Protein AF-A0A2I0CVL5-F1 (afdb_monomer_lite)

pLDDT: mean 88.82, std 10.37, range [50.59, 98.31]

Sequence (161 aa):
MVPALEEMLKFSMVALFVSRDKEFDEPMDGIVYATETALGFATVENIAYVLDIQTLSSLFLTGTLRAVLSVPGHALFAIFWGYSLGIAKFMPAGNRRTIVIVGGLVLAIGVHGIFNLMLEQEYAGLAIALLVLLPVVWWSAEKKIRAALLSCGSHETTESI

Foldseek 3Di:
DQLLVLLVVLLCCCLPPVLPDPVLPALVVLLVSLLVSLLVVLVVVLVVLCVPDPDPVCCVPQSVLCSVLSNLLSSVLSNLLSSLSRVLSPDPDDPVSVCSNVVSSVSSSVSSVVLVVCSVVVVSVVSCCVRPVVVVVVVVVVVVVVVVVVVVVVVVVVVVD

Secondary structure (DSSP, 8-state):
--HHHHHHHHHHHIIIIITTSTT--SHHHHHHHHHHHHHHHHHHHHHHHHHH---HHHIIIIIHHHHHHHHHHHHHHHHHHHHHHHHHHSSPSSHHHHHHHHHHHHHHHHHHHHHHHHHHTT-HHHHHIIIIIHHHHHHHHHHHHHHHHHHHHHHHHHHT-

Structure (mmCIF, N/CA/C/O backbone):
data_AF-A0A2I0CVL5-F1
#
_entry.id   AF-A0A2I0CVL5-F1
#
loop_
_atom_site.group_PDB
_atom_site.id
_atom_site.type_symbol
_atom_site.label_atom_id
_atom_site.label_alt_id
_atom_site.label_comp_id
_atom_site.label_asym_id
_atom_site.label_entity_id
_atom_site.label_seq_id
_atom_site.pdbx_PDB_ins_code
_atom_site.Cartn_x
_atom_site.Cartn_y
_atom_site.Cartn_z
_atom_site.occupancy
_atom_site.B_iso_or_equiv
_atom_site.auth_seq_id
_atom_site.auth_comp_id
_atom_site.auth_asym_id
_atom_site.auth_atom_id
_atom_site.pdbx_PDB_model_num
ATOM 1 N N . MET A 1 1 ? -1.746 -7.298 -14.288 1.00 68.25 1 MET A N 1
ATOM 2 C CA . MET A 1 1 ? -2.905 -7.981 -13.669 1.00 68.25 1 MET A CA 1
ATOM 3 C C . MET A 1 1 ? -3.990 -6.940 -13.363 1.00 68.25 1 MET A C 1
ATOM 5 O O . MET A 1 1 ? -3.741 -5.766 -13.614 1.00 68.25 1 MET A O 1
ATOM 9 N N . VAL A 1 2 ? -5.212 -7.340 -12.973 1.00 89.00 2 VAL A N 1
ATOM 10 C CA . VAL A 1 2 ? -6.359 -6.422 -12.785 1.00 89.00 2 VAL A CA 1
ATOM 11 C C . VAL A 1 2 ? -6.372 -5.903 -11.337 1.00 89.00 2 VAL A C 1
ATOM 13 O O . VAL A 1 2 ? -6.833 -6.637 -10.459 1.00 89.00 2 VAL A O 1
ATOM 16 N N . PRO A 1 3 ? -5.973 -4.639 -11.069 1.00 91.00 3 PRO A N 1
ATOM 17 C CA . PRO A 1 3 ? -5.762 -4.132 -9.705 1.00 91.00 3 PRO A CA 1
ATOM 18 C C . PRO A 1 3 ? -7.004 -4.252 -8.820 1.00 91.00 3 PRO A C 1
ATOM 20 O O . PRO A 1 3 ? -6.918 -4.602 -7.645 1.00 91.00 3 PRO A O 1
ATOM 23 N N . ALA A 1 4 ? -8.180 -4.014 -9.412 1.00 94.38 4 ALA A N 1
ATOM 24 C CA . ALA A 1 4 ? -9.460 -4.142 -8.728 1.00 94.38 4 ALA A CA 1
ATOM 25 C C . ALA A 1 4 ? -9.681 -5.554 -8.174 1.00 94.38 4 ALA A C 1
ATOM 27 O O . ALA A 1 4 ? -10.026 -5.713 -7.007 1.00 94.38 4 ALA A O 1
ATOM 28 N N . LEU A 1 5 ? -9.446 -6.578 -8.999 1.00 95.50 5 LEU A N 1
ATOM 29 C CA . LEU A 1 5 ? -9.633 -7.967 -8.597 1.00 95.50 5 LEU A CA 1
ATOM 30 C C . LEU A 1 5 ? -8.626 -8.363 -7.516 1.00 95.50 5 LEU A C 1
ATOM 32 O O . LEU A 1 5 ? -8.992 -9.012 -6.543 1.00 95.50 5 LEU A O 1
ATOM 36 N N . GLU A 1 6 ? -7.371 -7.953 -7.663 1.00 94.31 6 GLU A N 1
ATOM 37 C CA . GLU A 1 6 ? -6.316 -8.300 -6.714 1.00 94.31 6 GLU A CA 1
ATOM 38 C C . GLU A 1 6 ? -6.567 -7.721 -5.321 1.00 94.31 6 GLU A C 1
ATOM 40 O O . GLU A 1 6 ? -6.490 -8.451 -4.334 1.00 94.31 6 GLU A O 1
ATOM 45 N N . GLU A 1 7 ? -6.896 -6.430 -5.226 1.00 97.00 7 GLU A N 1
ATOM 46 C CA . GLU A 1 7 ? -7.195 -5.806 -3.934 1.00 97.00 7 GLU A CA 1
ATOM 47 C C . GLU A 1 7 ? -8.470 -6.385 -3.316 1.00 97.00 7 GLU A C 1
ATOM 49 O O . GLU A 1 7 ? -8.503 -6.640 -2.115 1.00 97.00 7 GLU A O 1
ATOM 54 N N . MET A 1 8 ? -9.492 -6.689 -4.123 1.00 97.12 8 MET A N 1
ATOM 55 C CA . MET A 1 8 ? -10.698 -7.364 -3.637 1.00 97.12 8 MET A CA 1
ATOM 56 C C . MET A 1 8 ? -10.405 -8.764 -3.089 1.00 97.12 8 MET A C 1
ATOM 58 O O . MET A 1 8 ? -10.967 -9.138 -2.059 1.00 97.12 8 MET A O 1
ATOM 62 N N . LEU A 1 9 ? -9.536 -9.541 -3.743 1.00 96.62 9 LEU A N 1
ATOM 63 C CA . LEU A 1 9 ? -9.147 -10.876 -3.284 1.00 96.62 9 LEU A CA 1
ATOM 64 C C . LEU A 1 9 ? -8.361 -10.805 -1.971 1.00 96.62 9 LEU A C 1
ATOM 66 O O . LEU A 1 9 ? -8.727 -11.493 -1.018 1.00 96.62 9 LEU A O 1
ATOM 70 N N . LYS A 1 10 ? -7.343 -9.938 -1.888 1.00 96.50 10 LYS A N 1
ATOM 71 C CA . LYS A 1 10 ? -6.565 -9.715 -0.655 1.00 96.50 10 LYS A CA 1
ATOM 72 C C . LYS A 1 10 ? -7.474 -9.272 0.495 1.00 96.50 10 LYS A C 1
ATOM 74 O O . LYS A 1 10 ? -7.462 -9.880 1.564 1.00 96.50 10 LYS A O 1
ATOM 79 N N . PHE A 1 11 ? -8.324 -8.275 0.243 1.00 97.69 11 PHE A N 1
ATOM 80 C CA . PHE A 1 11 ? -9.304 -7.783 1.207 1.00 97.69 11 PHE A CA 1
ATOM 81 C C . PHE A 1 11 ? -10.236 -8.896 1.691 1.00 97.69 11 PHE A C 1
ATOM 83 O O . PHE A 1 11 ? -10.447 -9.044 2.892 1.00 97.69 11 PHE A O 1
ATOM 90 N N . SER A 1 12 ? -10.778 -9.699 0.772 1.00 96.81 12 SER A N 1
ATOM 91 C CA . SER A 1 12 ? -11.716 -10.776 1.109 1.00 96.81 12 SER A CA 1
ATOM 92 C C . SER A 1 12 ? -11.071 -11.831 2.003 1.00 96.81 12 SER A C 1
ATOM 94 O O . SER A 1 12 ? -11.722 -12.312 2.927 1.00 96.81 12 SER A O 1
ATOM 96 N N . MET A 1 13 ? -9.792 -12.155 1.786 1.00 94.81 13 MET A N 1
ATOM 97 C CA . MET A 1 13 ? -9.062 -13.079 2.658 1.00 94.81 13 MET A CA 1
ATOM 98 C C . MET A 1 13 ? -8.986 -12.551 4.096 1.00 94.81 13 MET A C 1
ATOM 100 O O . MET A 1 13 ? -9.350 -13.255 5.038 1.00 94.81 13 MET A O 1
ATOM 104 N N . VAL A 1 14 ? -8.616 -11.284 4.280 1.00 96.06 14 VAL A N 1
ATOM 105 C CA . VAL A 1 14 ? -8.530 -10.694 5.625 1.00 96.06 14 VAL A CA 1
ATOM 106 C C . VAL A 1 14 ? -9.916 -10.517 6.252 1.00 96.06 14 VAL A C 1
ATOM 108 O O . VAL A 1 14 ? -10.127 -10.893 7.403 1.00 96.06 14 VAL A O 1
ATOM 111 N N . ALA A 1 15 ? -10.890 -10.000 5.503 1.00 94.38 15 ALA A N 1
ATOM 112 C CA . ALA A 1 15 ? -12.232 -9.704 6.006 1.00 94.38 15 ALA A CA 1
ATOM 113 C C . ALA A 1 15 ? -13.071 -10.954 6.333 1.00 94.38 15 ALA A C 1
ATOM 115 O O . ALA A 1 15 ? -14.001 -10.878 7.136 1.00 94.38 15 ALA A O 1
ATOM 116 N N . LEU A 1 16 ? -12.798 -12.102 5.704 1.00 92.31 16 LEU A N 1
ATOM 117 C CA . LEU A 1 16 ? -13.540 -13.339 5.966 1.00 92.31 16 LEU A CA 1
ATOM 118 C C . LEU A 1 16 ? -12.870 -14.217 7.024 1.00 92.31 16 LEU A C 1
ATOM 120 O O . LEU A 1 16 ? -13.581 -14.814 7.841 1.00 92.31 16 LEU A O 1
ATOM 124 N N . PHE A 1 17 ? -11.540 -14.306 7.010 1.00 89.75 17 PHE A N 1
ATOM 125 C CA . PHE A 1 17 ? -10.804 -15.251 7.850 1.00 89.75 17 PHE A CA 1
ATOM 126 C C . PHE A 1 17 ? -10.163 -14.581 9.061 1.00 89.75 17 PHE A C 1
ATOM 128 O O . PHE A 1 17 ? -10.340 -15.052 10.179 1.00 89.75 17 PHE A O 1
ATOM 135 N N . VAL A 1 18 ? -9.482 -13.455 8.861 1.00 87.88 18 VAL A N 1
ATOM 136 C CA . VAL A 1 18 ? -8.611 -12.870 9.888 1.00 87.88 18 VAL A CA 1
ATOM 137 C C . VAL A 1 18 ? -9.347 -11.877 10.783 1.00 87.88 18 VAL A C 1
ATOM 139 O O . VAL A 1 18 ? -9.129 -11.832 11.988 1.00 87.88 18 VAL A O 1
ATOM 142 N N . SER A 1 19 ? -10.317 -11.126 10.254 1.00 81.38 19 SER A N 1
ATOM 143 C CA . SER A 1 19 ? -11.062 -10.144 11.057 1.00 81.38 19 SER A CA 1
ATOM 144 C C . SER A 1 19 ? -11.931 -10.763 12.155 1.00 81.38 19 SER 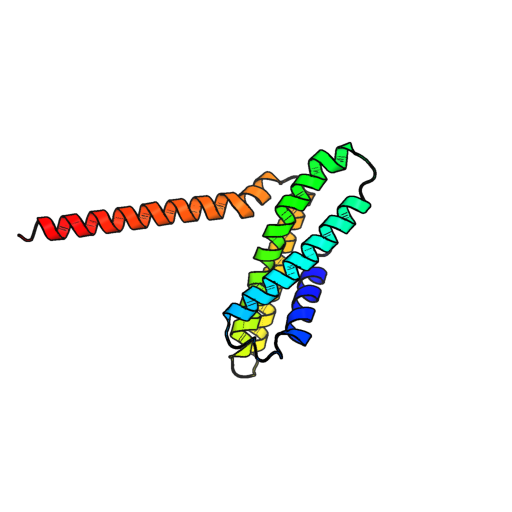A C 1
ATOM 146 O O . SER A 1 19 ? -12.459 -10.033 12.996 1.00 81.38 19 SER A O 1
ATOM 148 N N . ARG A 1 20 ? -12.117 -12.087 12.135 1.00 86.94 20 ARG A N 1
ATOM 149 C CA . ARG A 1 20 ? -12.831 -12.859 13.161 1.00 86.94 20 ARG A CA 1
ATOM 150 C C . ARG A 1 20 ? -11.907 -13.421 14.239 1.00 86.94 20 ARG A C 1
ATOM 152 O O . ARG A 1 20 ? -12.419 -13.937 15.228 1.00 86.94 20 ARG A O 1
ATOM 159 N N . ASP A 1 21 ? -10.596 -13.325 14.047 1.00 89.69 21 ASP A N 1
ATOM 160 C CA . ASP A 1 21 ? -9.627 -13.752 15.042 1.00 89.69 21 ASP A CA 1
ATOM 161 C C . ASP A 1 21 ? -9.715 -12.860 16.293 1.00 89.69 21 ASP A C 1
ATOM 163 O O . ASP A 1 21 ? -10.054 -11.670 16.217 1.00 89.69 21 ASP A O 1
ATOM 167 N N . LYS A 1 22 ? -9.436 -13.471 17.446 1.00 89.25 22 LYS A N 1
ATOM 168 C CA . LYS A 1 22 ? -9.315 -12.802 18.743 1.00 89.25 22 LYS A CA 1
ATOM 169 C C . LYS A 1 22 ? -8.084 -11.900 18.806 1.00 89.25 22 LYS A C 1
ATOM 171 O O . LYS A 1 22 ? -8.132 -10.919 19.529 1.00 89.25 22 LYS A O 1
ATOM 176 N N . GLU A 1 23 ? -7.042 -12.220 18.038 1.00 92.31 23 GLU A N 1
ATOM 177 C CA . GLU A 1 23 ? -5.797 -11.445 17.955 1.00 92.31 23 GLU A CA 1
ATOM 178 C C . GLU A 1 23 ? -5.941 -10.192 17.081 1.00 92.31 23 GLU A C 1
ATOM 180 O O . GLU A 1 23 ? -5.000 -9.429 16.948 1.00 92.31 23 GLU A O 1
ATOM 185 N N . PHE A 1 24 ? -7.089 -9.992 16.426 1.00 94.06 24 PHE A N 1
ATOM 186 C CA . PHE A 1 24 ? -7.397 -8.723 15.776 1.00 94.06 24 PHE A CA 1
ATOM 187 C C . PHE A 1 24 ? -8.192 -7.875 16.772 1.00 94.06 24 PHE A C 1
ATOM 189 O O . PHE A 1 24 ? -9.424 -7.815 16.699 1.00 94.06 24 PHE A O 1
ATOM 196 N N . ASP A 1 25 ? -7.512 -7.239 17.710 1.00 95.06 25 ASP A N 1
ATOM 197 C CA . ASP A 1 25 ? -8.103 -6.497 18.820 1.00 95.06 25 ASP A CA 1
ATOM 198 C C . ASP A 1 25 ? -7.804 -4.990 18.794 1.00 95.06 25 ASP A C 1
ATOM 200 O O . ASP A 1 25 ? -8.447 -4.237 19.533 1.00 95.06 25 ASP A O 1
ATOM 204 N N . GLU A 1 26 ? -7.000 -4.517 17.836 1.00 95.75 26 GLU A N 1
ATOM 205 C CA . GLU A 1 26 ? -6.768 -3.098 17.579 1.00 95.75 26 GLU A CA 1
ATOM 206 C C . GLU A 1 26 ? -6.833 -2.703 16.086 1.00 95.75 26 GLU A C 1
ATOM 208 O O . GLU A 1 26 ? -6.726 -3.531 15.179 1.00 95.75 26 GLU A O 1
ATOM 213 N N . PRO A 1 27 ? -7.044 -1.409 15.755 1.00 95.31 27 PRO A N 1
ATOM 214 C CA . PRO A 1 27 ? -7.098 -0.966 14.359 1.00 95.31 27 PRO A CA 1
ATOM 215 C C . PRO A 1 27 ? -5.810 -1.214 13.564 1.00 95.31 27 PRO A C 1
ATOM 217 O O . PRO A 1 27 ? -5.873 -1.357 12.341 1.00 95.31 27 PRO A O 1
ATOM 220 N N . MET A 1 28 ? -4.659 -1.244 14.243 1.00 96.88 28 MET A N 1
ATOM 221 C CA . MET A 1 28 ? -3.356 -1.483 13.622 1.00 96.88 28 MET A CA 1
ATOM 222 C C . MET A 1 28 ? -3.245 -2.889 13.033 1.00 96.88 28 MET A C 1
ATOM 224 O O . MET A 1 28 ? -2.654 -3.038 11.964 1.00 96.88 28 MET A O 1
ATOM 228 N N . ASP A 1 29 ? -3.901 -3.883 13.630 1.00 96.69 29 ASP A N 1
ATOM 229 C CA . ASP A 1 29 ? -3.926 -5.256 13.115 1.00 96.69 29 ASP A CA 1
ATOM 230 C C . ASP A 1 29 ? -4.487 -5.323 11.697 1.00 96.69 29 ASP A C 1
ATOM 232 O O . ASP A 1 29 ? -4.000 -6.074 10.853 1.00 96.69 29 ASP A O 1
ATOM 236 N N . GLY A 1 30 ? -5.472 -4.474 11.386 1.00 96.88 30 GLY A N 1
ATOM 237 C CA . GLY A 1 30 ? -6.010 -4.357 10.035 1.00 96.88 30 GLY A CA 1
ATOM 238 C C . GLY A 1 30 ? -4.937 -3.991 9.010 1.00 96.88 30 GLY A C 1
ATOM 239 O O . GLY A 1 30 ? -4.945 -4.525 7.905 1.00 96.88 30 GLY A O 1
ATOM 240 N N . ILE A 1 31 ? -3.988 -3.126 9.379 1.00 97.62 31 ILE A N 1
ATOM 241 C CA . ILE A 1 31 ? -2.848 -2.750 8.535 1.00 97.62 31 ILE A CA 1
ATOM 242 C C . ILE A 1 31 ? -1.837 -3.895 8.452 1.00 97.62 31 ILE A C 1
ATOM 244 O O . ILE A 1 31 ? -1.357 -4.195 7.357 1.00 97.62 31 ILE A O 1
ATOM 248 N N . VAL A 1 32 ? -1.521 -4.533 9.582 1.00 97.19 32 VAL A N 1
ATOM 249 C CA . VAL A 1 32 ? -0.547 -5.633 9.657 1.00 97.19 32 VAL A CA 1
ATOM 250 C C . VAL A 1 32 ? -0.998 -6.797 8.779 1.00 97.19 32 VAL A C 1
ATOM 252 O O . VAL A 1 32 ? -0.316 -7.127 7.809 1.00 97.19 32 VAL A O 1
ATOM 255 N N . TYR A 1 33 ? -2.195 -7.334 9.016 1.00 97.00 33 TYR A N 1
ATOM 256 C CA . TYR A 1 33 ? -2.721 -8.467 8.255 1.00 97.00 33 TYR A CA 1
ATOM 257 C C . TYR A 1 33 ? -2.946 -8.142 6.776 1.00 97.00 33 TYR A C 1
ATOM 259 O O . TYR A 1 33 ? -2.763 -9.006 5.911 1.00 97.00 33 TYR A O 1
ATOM 267 N N . ALA A 1 34 ? -3.317 -6.897 6.457 1.00 97.75 34 ALA A N 1
ATOM 268 C CA . ALA A 1 34 ? -3.407 -6.451 5.072 1.00 97.75 34 ALA A CA 1
ATOM 269 C C . ALA A 1 34 ? -2.043 -6.463 4.380 1.00 97.75 34 ALA A C 1
ATOM 271 O O . ALA A 1 34 ? -1.919 -6.987 3.272 1.00 97.75 34 ALA A O 1
ATOM 272 N N . THR A 1 35 ? -1.021 -5.936 5.053 1.00 97.50 35 THR A N 1
ATOM 273 C CA . THR A 1 35 ? 0.352 -5.886 4.548 1.00 97.50 35 THR A CA 1
ATOM 274 C C . THR A 1 35 ? 0.914 -7.292 4.356 1.00 97.50 35 THR A C 1
ATOM 276 O O . THR A 1 35 ? 1.431 -7.596 3.286 1.00 97.50 35 THR A O 1
ATOM 279 N N . GLU A 1 36 ? 0.757 -8.182 5.336 1.00 96.69 36 GLU A N 1
ATOM 280 C CA . GLU A 1 36 ? 1.207 -9.577 5.245 1.00 96.69 36 GLU A CA 1
ATOM 281 C C . GLU A 1 36 ? 0.543 -10.321 4.081 1.00 96.69 36 GLU A C 1
ATOM 283 O O . GLU A 1 36 ? 1.223 -10.946 3.261 1.00 96.69 36 GLU A O 1
ATOM 288 N N . THR A 1 37 ? -0.782 -10.190 3.950 1.00 96.88 37 THR A N 1
ATOM 289 C CA . THR A 1 37 ? -1.541 -10.785 2.839 1.00 96.88 37 THR A CA 1
ATOM 290 C C . THR A 1 37 ? -1.063 -10.239 1.493 1.00 96.88 37 THR A C 1
ATOM 292 O O . THR A 1 37 ? -0.893 -10.993 0.532 1.00 96.88 37 THR A O 1
ATOM 295 N N . ALA A 1 38 ? -0.812 -8.932 1.412 1.00 97.00 38 ALA A N 1
ATOM 296 C CA . ALA A 1 38 ? -0.346 -8.281 0.196 1.00 97.00 38 ALA A CA 1
ATOM 297 C C . ALA A 1 38 ? 1.081 -8.689 -0.190 1.00 97.00 38 ALA A C 1
ATOM 299 O O . ALA A 1 38 ? 1.344 -8.886 -1.373 1.00 97.00 38 ALA A O 1
ATOM 300 N N . LEU A 1 39 ? 1.981 -8.883 0.778 1.00 95.69 39 LEU A N 1
ATOM 301 C CA . LEU A 1 39 ? 3.339 -9.381 0.539 1.00 95.69 39 LEU A CA 1
ATOM 302 C C . LEU A 1 39 ? 3.337 -10.835 0.046 1.00 95.69 39 LEU A C 1
ATOM 304 O O . LEU A 1 39 ? 4.065 -11.175 -0.892 1.00 95.69 39 LEU A O 1
ATOM 308 N N . GLY A 1 40 ? 2.483 -11.685 0.622 1.00 95.06 40 GLY A N 1
ATOM 309 C CA . GLY A 1 40 ? 2.269 -13.045 0.126 1.00 95.06 40 GLY A CA 1
ATOM 310 C C . GLY A 1 40 ? 1.753 -13.050 -1.315 1.00 95.06 40 GLY A C 1
ATOM 311 O O . GLY A 1 40 ? 2.286 -13.761 -2.167 1.00 95.06 40 GLY A O 1
ATOM 312 N N . PHE A 1 41 ? 0.778 -12.187 -1.617 1.00 94.75 41 PHE A N 1
ATOM 313 C CA . PHE A 1 41 ? 0.251 -12.022 -2.971 1.00 94.75 41 PHE A CA 1
ATOM 314 C C . PHE A 1 41 ? 1.323 -11.534 -3.956 1.00 94.75 41 PHE A C 1
ATOM 316 O O . PHE A 1 41 ? 1.487 -12.128 -5.018 1.00 94.75 41 PHE A O 1
ATOM 323 N N . ALA A 1 42 ? 2.096 -10.510 -3.580 1.00 93.31 42 ALA A N 1
ATOM 324 C CA . ALA A 1 42 ? 3.188 -9.967 -4.387 1.00 93.31 42 ALA A CA 1
ATOM 325 C C . ALA A 1 42 ? 4.248 -11.028 -4.710 1.00 93.31 42 ALA A C 1
ATOM 327 O O . ALA A 1 42 ? 4.796 -11.060 -5.808 1.00 93.31 42 ALA A O 1
ATOM 328 N N . THR A 1 43 ? 4.519 -11.931 -3.764 1.00 91.75 43 THR A N 1
ATOM 329 C CA . THR A 1 43 ? 5.444 -13.050 -3.976 1.00 91.75 43 THR A CA 1
ATOM 330 C C . THR A 1 43 ? 4.924 -13.997 -5.057 1.00 91.75 43 THR A C 1
ATOM 332 O O . THR A 1 43 ? 5.668 -14.351 -5.972 1.00 91.75 43 THR A O 1
ATOM 335 N N . VAL A 1 44 ? 3.645 -14.380 -4.988 1.00 91.75 44 VAL A N 1
ATOM 336 C CA . VAL A 1 44 ? 3.016 -15.255 -5.990 1.00 91.75 44 VAL A CA 1
ATOM 337 C C . VAL A 1 44 ? 2.967 -14.579 -7.360 1.00 91.75 44 VAL A C 1
ATOM 339 O O . VAL A 1 44 ? 3.316 -15.214 -8.354 1.00 91.75 44 VAL A O 1
ATOM 342 N N . GLU A 1 45 ? 2.593 -13.298 -7.423 1.00 89.38 45 GLU A N 1
ATOM 343 C CA . GLU A 1 45 ? 2.576 -12.537 -8.677 1.00 89.38 45 GLU A CA 1
ATOM 344 C C . GLU A 1 45 ? 3.973 -12.453 -9.296 1.00 89.38 45 GLU A C 1
ATOM 346 O O . GLU A 1 45 ? 4.133 -12.722 -10.484 1.00 89.38 45 GLU A O 1
ATOM 351 N N . ASN A 1 46 ? 4.997 -12.144 -8.500 1.00 88.19 46 ASN A N 1
ATOM 352 C CA . ASN A 1 46 ? 6.367 -12.054 -8.994 1.00 88.19 46 ASN A CA 1
ATOM 353 C C . ASN A 1 46 ? 6.875 -13.398 -9.536 1.00 88.19 46 ASN A C 1
ATOM 355 O O . ASN A 1 46 ? 7.530 -13.420 -10.577 1.00 88.19 46 ASN A O 1
ATOM 359 N N . ILE A 1 47 ? 6.552 -14.519 -8.879 1.00 87.69 47 ILE A N 1
ATOM 360 C CA . ILE A 1 47 ? 6.885 -15.858 -9.392 1.00 87.69 47 ILE A CA 1
ATOM 361 C C . ILE A 1 47 ? 6.160 -16.114 -10.716 1.00 87.69 47 ILE A C 1
ATOM 363 O O . ILE A 1 47 ? 6.798 -16.507 -11.691 1.00 87.69 47 ILE A O 1
ATOM 367 N N . ALA A 1 48 ? 4.847 -15.868 -10.772 1.00 86.75 48 ALA A N 1
ATOM 368 C CA . ALA A 1 48 ? 4.055 -16.063 -11.984 1.00 86.75 48 ALA A CA 1
ATOM 369 C C . ALA A 1 48 ? 4.584 -15.216 -13.152 1.00 86.75 48 ALA A C 1
ATOM 371 O O . ALA A 1 48 ? 4.706 -15.713 -14.267 1.00 86.75 48 ALA A O 1
ATOM 372 N N . TYR A 1 49 ? 4.973 -13.970 -12.880 1.00 81.12 49 TYR A N 1
ATOM 373 C CA . TYR A 1 49 ? 5.547 -13.067 -13.869 1.00 81.12 49 TYR A CA 1
ATOM 374 C C . TYR A 1 49 ? 6.882 -13.583 -14.418 1.00 81.12 49 TYR A C 1
ATOM 376 O O . TYR A 1 49 ? 7.089 -13.586 -15.627 1.00 81.12 49 TYR A O 1
ATOM 384 N N . VAL A 1 50 ? 7.785 -14.057 -13.553 1.00 82.06 50 VAL A N 1
ATOM 385 C CA . VAL A 1 50 ? 9.076 -14.623 -13.987 1.00 82.06 50 VAL A CA 1
ATOM 386 C C . VAL A 1 50 ? 8.882 -15.850 -14.880 1.00 82.06 50 VAL A C 1
ATOM 388 O O . VAL A 1 50 ? 9.629 -16.018 -15.842 1.00 82.06 50 VAL A O 1
ATOM 391 N N . LEU A 1 51 ? 7.879 -16.684 -14.593 1.00 84.25 51 LEU A N 1
ATOM 392 C CA . LEU A 1 51 ? 7.565 -17.870 -15.395 1.00 84.25 51 LEU A CA 1
ATOM 393 C C . LEU A 1 51 ? 6.965 -17.539 -16.772 1.00 84.25 51 LEU A C 1
ATOM 395 O O . LEU A 1 51 ? 7.100 -18.347 -17.687 1.00 84.25 51 LEU A O 1
ATOM 399 N N . ASP A 1 52 ? 6.327 -16.377 -16.927 1.00 82.12 52 ASP A N 1
ATOM 400 C CA . ASP A 1 52 ? 5.703 -15.932 -18.185 1.00 82.12 52 ASP A CA 1
ATOM 401 C C . ASP A 1 52 ? 6.697 -15.237 -19.141 1.00 82.12 52 ASP A C 1
ATOM 403 O O . ASP A 1 52 ? 6.404 -14.982 -20.312 1.00 82.12 52 ASP A O 1
ATOM 407 N N . ILE A 1 53 ? 7.912 -14.933 -18.672 1.00 77.88 53 ILE A N 1
ATOM 408 C CA . ILE A 1 53 ? 8.920 -14.258 -19.490 1.00 77.88 53 ILE A CA 1
ATOM 409 C C . ILE A 1 53 ? 9.520 -15.205 -20.536 1.00 77.88 53 ILE A C 1
ATOM 411 O O . ILE A 1 53 ? 10.144 -16.217 -20.225 1.00 77.88 53 ILE A O 1
ATOM 415 N N . GLN A 1 54 ? 9.415 -14.802 -21.804 1.00 74.19 54 GLN A N 1
ATOM 416 C CA . GLN A 1 54 ? 9.870 -15.593 -22.952 1.00 74.19 54 GLN A CA 1
ATOM 417 C C . GLN A 1 54 ? 11.322 -15.307 -23.381 1.00 74.19 54 GLN A C 1
ATOM 419 O O . GLN A 1 54 ? 11.911 -16.100 -24.114 1.00 74.19 54 GLN A O 1
ATOM 424 N N . THR A 1 55 ? 11.925 -14.186 -22.956 1.00 76.31 55 THR A N 1
ATOM 425 C CA . THR A 1 55 ? 13.300 -13.807 -23.338 1.00 76.31 55 THR A CA 1
ATOM 426 C C . THR A 1 55 ? 14.124 -13.305 -22.152 1.00 76.31 55 THR A C 1
ATOM 428 O O . THR A 1 55 ? 13.656 -12.525 -21.329 1.00 76.31 55 THR A O 1
ATOM 431 N N . LEU A 1 56 ? 15.406 -13.681 -22.090 1.00 71.88 56 LEU A N 1
ATOM 432 C CA . LEU A 1 56 ? 16.308 -13.245 -21.012 1.00 71.88 56 LEU A CA 1
ATOM 433 C C . LEU A 1 56 ? 16.526 -11.721 -20.982 1.00 71.88 56 LEU A C 1
ATOM 435 O O . LEU A 1 56 ? 16.728 -11.151 -19.915 1.00 71.88 56 LEU A O 1
ATOM 439 N N . SER A 1 57 ? 16.458 -11.037 -22.126 1.00 69.88 57 SER A N 1
ATOM 440 C CA . SER A 1 57 ? 16.615 -9.577 -22.197 1.00 69.88 57 SER A CA 1
ATOM 441 C C . SER A 1 57 ? 15.462 -8.816 -21.530 1.00 69.88 57 SER A C 1
ATOM 443 O O . SER A 1 57 ? 15.704 -7.818 -20.853 1.00 69.88 57 SER A O 1
ATOM 445 N N . SER A 1 58 ? 14.223 -9.299 -21.665 1.00 67.50 58 SER A N 1
ATOM 446 C CA . SER A 1 58 ? 13.048 -8.693 -21.016 1.00 67.50 58 SER A CA 1
ATOM 447 C C . SER A 1 58 ? 12.994 -8.963 -19.506 1.00 67.50 58 SER A C 1
ATOM 449 O O . SER A 1 58 ? 12.544 -8.103 -18.742 1.00 67.50 58 SER A O 1
ATOM 451 N N . LEU A 1 59 ? 13.541 -10.101 -19.056 1.00 68.94 59 LEU A N 1
ATOM 452 C CA . LEU A 1 59 ? 13.692 -10.434 -17.635 1.00 68.94 59 LEU A CA 1
ATOM 453 C C . LEU A 1 59 ? 14.565 -9.408 -16.899 1.00 68.94 59 LEU A C 1
ATOM 455 O O . LEU A 1 59 ? 14.163 -8.879 -15.862 1.00 68.94 59 LEU A O 1
ATOM 459 N N . PHE A 1 60 ? 15.748 -9.109 -17.442 1.00 64.75 60 PHE A N 1
ATOM 460 C CA . PHE A 1 60 ? 16.724 -8.267 -16.751 1.00 64.75 60 PHE A CA 1
ATOM 461 C C . PHE A 1 60 ? 16.329 -6.788 -16.700 1.00 64.75 60 PHE A C 1
ATOM 463 O O . PHE A 1 60 ? 16.534 -6.163 -15.661 1.00 64.75 60 PHE A O 1
ATOM 470 N N . LEU A 1 61 ? 15.756 -6.235 -17.774 1.00 67.19 61 LEU A N 1
ATOM 471 C CA . LEU A 1 61 ? 15.464 -4.800 -17.845 1.00 67.19 61 LEU A CA 1
ATOM 472 C C . LEU A 1 61 ? 14.127 -4.440 -17.183 1.00 67.19 61 LEU A C 1
ATOM 474 O O . LEU A 1 61 ? 14.074 -3.536 -16.355 1.00 67.19 61 LEU A O 1
ATOM 478 N N . THR A 1 62 ? 13.057 -5.168 -17.508 1.00 69.50 62 THR A N 1
ATOM 479 C CA . THR A 1 62 ? 11.692 -4.806 -17.092 1.00 69.50 62 THR A CA 1
ATOM 480 C C . THR A 1 62 ? 11.202 -5.679 -15.942 1.00 69.50 62 THR A C 1
ATOM 482 O O . THR A 1 62 ? 10.580 -5.177 -15.005 1.00 69.50 62 THR A O 1
ATOM 485 N N . GLY A 1 63 ? 11.521 -6.978 -15.965 1.00 72.62 63 GLY A N 1
ATOM 486 C CA . GLY A 1 63 ? 11.056 -7.919 -14.947 1.00 72.62 63 GLY A CA 1
ATOM 487 C C . GLY A 1 63 ? 11.618 -7.648 -13.556 1.00 72.62 63 GLY A C 1
ATOM 488 O O . GLY A 1 63 ? 10.852 -7.564 -12.599 1.00 72.62 63 GLY A O 1
ATOM 489 N N . THR A 1 64 ? 12.929 -7.427 -13.442 1.00 78.12 64 THR A N 1
ATOM 490 C CA . THR A 1 64 ? 13.570 -7.140 -12.147 1.00 78.12 64 THR A CA 1
ATOM 491 C C . THR A 1 64 ? 13.057 -5.839 -11.527 1.00 78.12 64 THR A C 1
ATOM 493 O O . THR A 1 64 ? 12.706 -5.816 -10.350 1.00 78.12 64 THR A O 1
ATOM 496 N N . LEU A 1 65 ? 12.974 -4.757 -12.310 1.00 80.44 65 LEU A N 1
ATOM 497 C CA . LEU A 1 65 ? 12.482 -3.467 -11.815 1.00 80.44 65 LEU A CA 1
ATOM 498 C C . LEU A 1 65 ? 11.025 -3.558 -11.362 1.00 80.44 65 LEU A C 1
ATOM 500 O O . LEU A 1 65 ? 10.697 -3.093 -10.271 1.00 80.44 65 LEU A O 1
ATOM 504 N N . ARG A 1 66 ? 10.162 -4.200 -12.159 1.00 79.94 66 ARG A N 1
ATOM 505 C CA . ARG A 1 66 ? 8.761 -4.417 -11.788 1.00 79.94 66 ARG A CA 1
ATOM 506 C C . ARG A 1 66 ? 8.656 -5.240 -10.506 1.00 79.94 66 ARG A C 1
ATOM 508 O O . ARG A 1 66 ? 7.940 -4.818 -9.610 1.00 79.94 66 ARG A O 1
ATOM 515 N N . ALA A 1 67 ? 9.390 -6.347 -10.392 1.00 83.06 67 ALA A N 1
ATOM 516 C CA . ALA A 1 67 ? 9.345 -7.221 -9.220 1.00 83.06 67 ALA A CA 1
ATOM 517 C C . ALA A 1 67 ? 9.831 -6.530 -7.935 1.00 83.06 67 ALA A C 1
ATOM 519 O O . ALA A 1 67 ? 9.272 -6.750 -6.863 1.00 83.06 67 ALA A O 1
ATOM 520 N N . VAL A 1 68 ? 10.859 -5.680 -8.029 1.00 86.56 68 VAL A N 1
ATOM 521 C CA . VAL A 1 68 ? 11.385 -4.930 -6.877 1.00 86.56 68 VAL A CA 1
ATOM 522 C C . VAL A 1 68 ? 10.430 -3.819 -6.447 1.00 86.56 68 VAL A C 1
ATOM 524 O O . VAL A 1 68 ? 10.268 -3.593 -5.251 1.00 86.56 68 VAL A O 1
ATOM 527 N N . LEU A 1 69 ? 9.800 -3.120 -7.395 1.00 88.19 69 LEU A N 1
ATOM 528 C CA . LEU A 1 69 ? 8.881 -2.022 -7.088 1.00 88.19 69 LEU A CA 1
ATOM 529 C C . LEU A 1 69 ? 7.481 -2.515 -6.692 1.00 88.19 69 LEU A C 1
ATOM 531 O O . LEU A 1 69 ? 6.827 -1.875 -5.870 1.00 88.19 69 LEU A O 1
ATOM 535 N N . SER A 1 70 ? 7.018 -3.646 -7.234 1.00 87.44 70 SER A N 1
ATOM 536 C CA . SER A 1 70 ? 5.687 -4.195 -6.950 1.00 87.44 70 SER A CA 1
ATOM 537 C C . SER A 1 70 ? 5.538 -4.600 -5.486 1.00 87.44 70 SER A C 1
ATOM 539 O O . SER A 1 70 ? 4.532 -4.265 -4.876 1.00 87.44 70 SER A O 1
ATOM 541 N N . VAL A 1 71 ? 6.541 -5.247 -4.882 1.00 91.94 71 VAL A N 1
ATOM 542 C CA . VAL A 1 71 ? 6.479 -5.747 -3.492 1.00 91.94 71 VAL A CA 1
ATOM 543 C C . VAL A 1 71 ? 6.161 -4.645 -2.469 1.00 91.94 71 VAL A C 1
ATOM 545 O O . VAL A 1 71 ? 5.148 -4.766 -1.774 1.00 91.94 71 VAL A O 1
ATOM 548 N N . PRO A 1 72 ? 6.949 -3.555 -2.359 1.00 92.19 72 PRO A N 1
ATOM 549 C CA . PRO A 1 72 ? 6.605 -2.448 -1.472 1.00 92.19 72 PRO A CA 1
ATOM 550 C C . PRO A 1 72 ? 5.335 -1.717 -1.930 1.00 92.19 72 PRO A C 1
ATOM 552 O O . PRO A 1 72 ? 4.594 -1.218 -1.086 1.00 92.19 72 PRO A O 1
ATOM 555 N N . GLY A 1 73 ? 5.045 -1.689 -3.236 1.00 93.56 73 GLY A N 1
ATOM 556 C CA . GLY A 1 73 ? 3.791 -1.159 -3.772 1.00 93.56 73 GLY A CA 1
ATOM 557 C C . GLY A 1 73 ? 2.567 -1.871 -3.194 1.00 93.56 73 GLY A C 1
ATOM 558 O O . GLY A 1 73 ? 1.731 -1.226 -2.570 1.00 93.56 73 GLY A O 1
ATOM 559 N N . HIS A 1 74 ? 2.486 -3.199 -3.315 1.00 95.50 74 HIS A N 1
ATOM 560 C CA . HIS A 1 74 ? 1.375 -3.997 -2.791 1.00 95.50 74 HIS A CA 1
ATOM 561 C C . HIS A 1 74 ? 1.179 -3.810 -1.291 1.00 95.50 74 HIS A C 1
ATOM 563 O O . HIS A 1 74 ? 0.040 -3.659 -0.852 1.00 95.50 74 HIS A O 1
ATOM 569 N N . ALA A 1 75 ? 2.270 -3.778 -0.521 1.00 96.19 75 ALA A N 1
ATOM 570 C CA . ALA A 1 75 ? 2.209 -3.466 0.901 1.00 96.19 75 ALA A CA 1
ATOM 571 C C . ALA A 1 75 ? 1.525 -2.109 1.130 1.00 96.19 75 ALA A C 1
ATOM 573 O O . ALA A 1 75 ? 0.523 -2.043 1.835 1.00 96.19 75 ALA A O 1
ATOM 574 N N . LEU A 1 76 ? 2.003 -1.045 0.476 1.00 95.25 76 LEU A N 1
ATOM 575 C CA . LEU A 1 76 ? 1.474 0.312 0.638 1.00 95.25 76 LEU A CA 1
ATOM 576 C C . LEU A 1 76 ? 0.028 0.469 0.146 1.00 95.25 76 LEU A C 1
ATOM 578 O O . LEU A 1 76 ? -0.751 1.180 0.778 1.00 95.25 76 LEU A O 1
ATOM 582 N N . PHE A 1 77 ? -0.360 -0.193 -0.945 1.00 96.38 77 PHE A N 1
ATOM 583 C CA . PHE A 1 77 ? -1.739 -0.144 -1.443 1.00 96.38 77 PHE A CA 1
ATOM 584 C C . PHE A 1 77 ? -2.697 -0.822 -0.463 1.00 96.38 77 PHE A C 1
ATOM 586 O O . PHE A 1 77 ? -3.779 -0.298 -0.188 1.00 96.38 77 PHE A O 1
ATOM 593 N N . ALA A 1 78 ? -2.273 -1.940 0.127 1.00 97.81 78 ALA A N 1
ATOM 594 C CA . ALA A 1 78 ? -3.093 -2.689 1.063 1.00 97.81 78 ALA A CA 1
ATOM 595 C C . ALA A 1 78 ? -3.342 -1.955 2.386 1.00 97.81 78 ALA A C 1
ATOM 597 O O . ALA A 1 78 ? -4.387 -2.158 3.006 1.00 97.81 78 ALA A O 1
ATOM 598 N N . ILE A 1 79 ? -2.455 -1.032 2.785 1.00 97.56 79 ILE A N 1
ATOM 599 C CA . ILE A 1 79 ? -2.647 -0.194 3.981 1.00 97.56 79 ILE A CA 1
ATOM 600 C C . ILE A 1 79 ? -3.984 0.557 3.931 1.00 97.56 79 ILE A C 1
ATOM 602 O O . ILE A 1 79 ? -4.642 0.677 4.962 1.00 97.56 79 ILE A O 1
ATOM 606 N N . PHE A 1 80 ? -4.429 1.038 2.763 1.00 98.12 80 PHE A N 1
ATOM 607 C CA . PHE A 1 80 ? -5.652 1.845 2.672 1.00 98.12 80 PHE A CA 1
ATOM 608 C C . PHE A 1 80 ? -6.909 1.061 3.068 1.00 98.12 80 PHE A C 1
ATOM 610 O O . PHE A 1 80 ? -7.707 1.533 3.889 1.00 98.12 80 PHE A O 1
ATOM 617 N N . TRP A 1 81 ? -7.091 -0.144 2.520 1.00 98.19 81 TRP A N 1
ATOM 618 C CA . TRP A 1 81 ? -8.215 -0.993 2.912 1.00 98.19 81 TRP A CA 1
ATOM 619 C C . TRP A 1 81 ? -7.973 -1.681 4.257 1.00 98.19 81 TRP A C 1
ATOM 621 O O . TRP A 1 81 ? -8.937 -1.877 4.993 1.00 98.19 81 TRP A O 1
ATOM 631 N N . GLY A 1 82 ? -6.723 -1.976 4.623 1.00 98.00 82 GLY A N 1
ATOM 632 C CA . GLY A 1 82 ? -6.352 -2.558 5.915 1.00 98.00 82 GLY A CA 1
ATOM 633 C C . GLY A 1 82 ? -6.684 -1.643 7.089 1.00 98.00 82 GLY A C 1
ATOM 634 O O . GLY A 1 82 ? -7.399 -2.041 8.008 1.00 98.00 82 GLY A O 1
ATOM 635 N N . TYR A 1 83 ? -6.273 -0.375 7.013 1.00 98.12 83 TYR A N 1
ATOM 636 C CA . TYR A 1 83 ? -6.639 0.661 7.982 1.00 98.12 83 TYR A CA 1
ATOM 637 C C . TYR A 1 83 ? -8.157 0.839 8.071 1.00 98.12 83 TYR A C 1
ATOM 639 O O . TYR A 1 83 ? -8.733 0.873 9.160 1.00 98.12 83 TYR A O 1
ATOM 647 N N . SER A 1 84 ? -8.822 0.913 6.916 1.00 97.94 84 SER A N 1
ATOM 648 C CA . SER A 1 84 ? -10.272 1.105 6.856 1.00 97.94 84 SER A CA 1
ATOM 649 C C . SER A 1 84 ? -11.031 -0.072 7.470 1.00 97.94 84 SER A C 1
ATOM 651 O O . SER A 1 84 ? -11.993 0.143 8.204 1.00 97.94 84 SER A O 1
ATOM 653 N N . LEU A 1 85 ? -10.584 -1.307 7.226 1.00 97.38 85 LEU A N 1
ATOM 654 C CA . LEU A 1 85 ? -11.133 -2.514 7.839 1.00 97.38 85 LEU A CA 1
ATOM 655 C C . LEU A 1 85 ? -10.876 -2.545 9.352 1.00 97.38 85 LEU A C 1
ATOM 657 O O . LEU A 1 85 ? -11.800 -2.838 10.112 1.00 97.38 85 LEU A O 1
ATOM 661 N N . GLY A 1 86 ? -9.658 -2.192 9.777 1.00 96.88 86 GLY A N 1
ATOM 662 C CA . GLY A 1 86 ? -9.256 -2.110 11.181 1.00 96.88 86 GLY A CA 1
ATOM 663 C C . GLY A 1 86 ? -10.122 -1.145 11.977 1.00 96.88 86 GLY A C 1
ATOM 664 O O . GLY A 1 86 ? -10.755 -1.544 12.949 1.00 96.88 86 GLY A O 1
ATOM 665 N N . ILE A 1 87 ? -10.258 0.100 11.519 1.00 97.00 87 ILE A N 1
ATOM 666 C CA . ILE A 1 87 ? -11.137 1.086 12.166 1.00 97.00 87 ILE A CA 1
ATOM 667 C C . ILE A 1 87 ? -12.599 0.630 12.120 1.00 97.00 87 ILE A C 1
ATOM 669 O O . ILE A 1 87 ? -13.305 0.698 13.127 1.00 97.00 87 ILE A O 1
ATOM 673 N N . ALA A 1 88 ? -13.065 0.120 10.977 1.00 96.19 88 ALA A N 1
ATOM 674 C CA . ALA A 1 88 ? -14.450 -0.303 10.806 1.00 96.19 88 ALA A CA 1
ATOM 675 C C . ALA A 1 88 ? -14.855 -1.485 11.700 1.00 96.19 88 ALA A C 1
ATOM 677 O O . ALA A 1 88 ? -16.052 -1.659 11.939 1.00 96.19 88 ALA A O 1
ATOM 678 N N . LYS A 1 89 ? -13.910 -2.291 12.202 1.00 94.00 89 LYS A N 1
ATOM 679 C CA . LYS A 1 89 ? -14.187 -3.367 13.167 1.00 94.00 89 LYS A CA 1
ATOM 680 C C . LYS A 1 89 ? -14.732 -2.827 14.495 1.00 94.00 89 LYS A C 1
ATOM 682 O O . LYS A 1 89 ? -15.643 -3.432 15.052 1.00 94.00 89 LYS A O 1
ATOM 687 N N . PHE A 1 90 ? -14.242 -1.672 14.946 1.00 94.00 90 PHE A N 1
ATOM 688 C CA . PHE A 1 90 ? -14.619 -1.042 16.222 1.00 94.00 90 PHE A CA 1
ATOM 689 C C . PHE A 1 90 ? -15.720 0.018 16.078 1.00 94.00 90 PHE A C 1
ATOM 691 O O . PHE A 1 90 ? -16.113 0.663 17.049 1.00 94.00 90 PHE A O 1
ATOM 698 N N . MET A 1 91 ? -16.234 0.218 14.864 1.00 94.56 91 MET A N 1
ATOM 699 C CA . MET A 1 91 ? -17.340 1.135 14.614 1.00 94.56 91 MET A CA 1
ATOM 700 C C . MET A 1 91 ? -18.697 0.456 14.845 1.00 94.56 91 MET A C 1
ATOM 702 O O . MET A 1 91 ? -18.866 -0.716 14.495 1.00 94.56 91 MET A O 1
ATOM 706 N N . PRO A 1 92 ? -19.713 1.200 15.326 1.00 94.50 92 PRO A N 1
ATOM 707 C CA . PRO A 1 92 ? -21.088 0.720 15.331 1.00 94.50 92 PRO A CA 1
ATOM 708 C C . PRO A 1 92 ? -21.527 0.262 13.937 1.00 94.50 92 PRO A C 1
ATOM 710 O O . PRO A 1 92 ? -21.153 0.857 12.919 1.00 94.50 92 PRO A O 1
ATOM 713 N N . ALA A 1 93 ? -22.347 -0.787 13.888 1.00 92.75 93 ALA A N 1
ATOM 714 C CA . ALA A 1 93 ? -22.935 -1.242 12.637 1.00 92.75 93 ALA A CA 1
ATOM 715 C C . ALA A 1 93 ? -23.792 -0.128 12.009 1.00 92.75 93 ALA A C 1
ATOM 717 O O . ALA A 1 93 ? -24.549 0.554 12.698 1.00 92.75 93 ALA A O 1
ATOM 718 N N . GLY A 1 94 ? -23.669 0.058 10.693 1.00 94.12 94 GLY A N 1
ATOM 719 C CA . GLY A 1 94 ? -24.436 1.052 9.944 1.00 94.12 94 GLY A CA 1
ATOM 720 C C . GLY A 1 94 ? -23.710 1.547 8.696 1.00 94.12 94 GLY A C 1
ATOM 721 O O . GLY A 1 94 ? -22.572 1.164 8.425 1.00 94.12 94 GLY A O 1
ATOM 722 N N . ASN A 1 95 ? -24.357 2.447 7.952 1.00 95.38 95 ASN A N 1
ATOM 723 C CA . ASN A 1 95 ? -23.871 2.925 6.651 1.00 95.38 95 ASN A CA 1
ATOM 724 C C . ASN A 1 95 ? -22.464 3.526 6.719 1.00 95.38 95 ASN A C 1
ATOM 726 O O . ASN A 1 95 ? -21.660 3.324 5.814 1.00 95.38 95 ASN A O 1
ATOM 730 N N . ARG A 1 96 ? -22.139 4.223 7.814 1.00 96.12 96 ARG A N 1
ATOM 731 C CA . ARG A 1 96 ? -20.819 4.833 8.006 1.00 96.12 96 ARG A CA 1
ATOM 732 C C . ARG A 1 96 ? -19.697 3.789 7.991 1.00 96.12 96 ARG A C 1
ATOM 734 O O . ARG A 1 96 ? -18.661 4.039 7.387 1.00 96.12 96 ARG A O 1
ATOM 741 N N . ARG A 1 97 ? -19.915 2.622 8.607 1.00 96.00 97 ARG A N 1
ATOM 742 C CA . ARG A 1 97 ? -18.953 1.509 8.617 1.00 96.00 97 ARG A CA 1
ATOM 743 C C . ARG A 1 97 ? -18.675 1.022 7.194 1.00 96.00 97 ARG A C 1
ATOM 745 O O . ARG A 1 97 ? -17.521 0.886 6.803 1.00 96.00 97 ARG A O 1
ATOM 752 N N . THR A 1 98 ? -19.732 0.826 6.410 1.00 96.38 98 THR A N 1
ATOM 753 C CA . THR A 1 98 ? -19.635 0.404 5.007 1.00 96.38 98 THR A CA 1
ATOM 754 C C . THR A 1 98 ? -18.899 1.434 4.154 1.00 96.38 98 THR A C 1
ATOM 756 O O . THR A 1 98 ? -18.025 1.062 3.380 1.00 96.38 98 THR A O 1
ATOM 759 N N . ILE A 1 99 ? -19.204 2.725 4.323 1.00 97.69 99 ILE A N 1
ATOM 760 C CA . ILE A 1 99 ? -18.551 3.814 3.581 1.00 97.69 99 ILE A CA 1
ATOM 761 C C . ILE A 1 99 ? -17.044 3.839 3.851 1.00 97.69 99 ILE A C 1
ATOM 763 O O . ILE A 1 99 ? -16.274 4.001 2.912 1.00 97.69 99 ILE A O 1
ATOM 767 N N . VAL A 1 100 ? -16.618 3.642 5.104 1.00 97.69 100 VAL A N 1
ATOM 768 C CA . VAL A 1 100 ? -15.189 3.590 5.459 1.00 97.69 100 VAL A CA 1
ATOM 769 C C . VAL A 1 100 ? -14.498 2.420 4.756 1.00 97.69 100 VAL A C 1
ATOM 771 O O . VAL A 1 100 ? -13.502 2.632 4.072 1.00 97.69 100 VAL A O 1
ATOM 774 N N . ILE A 1 101 ? -15.057 1.209 4.854 1.00 97.44 101 ILE A N 1
ATOM 775 C CA . ILE A 1 101 ? -14.489 0.009 4.215 1.00 97.44 101 ILE A CA 1
ATOM 776 C C . ILE A 1 101 ? -14.391 0.191 2.695 1.00 97.44 101 ILE A C 1
ATOM 778 O O . ILE A 1 101 ? -13.325 -0.004 2.113 1.00 97.44 101 ILE A O 1
ATOM 782 N N . VAL A 1 102 ? -15.495 0.587 2.054 1.00 97.88 102 VAL A N 1
ATOM 783 C CA . VAL A 1 102 ? -15.554 0.770 0.598 1.00 97.88 102 VAL A CA 1
ATOM 784 C C . VAL A 1 102 ? -14.617 1.892 0.155 1.00 97.88 102 VAL A C 1
ATOM 786 O O . VAL A 1 102 ? -13.923 1.733 -0.843 1.00 97.88 102 VAL A O 1
ATOM 789 N N . GLY A 1 103 ? -14.546 2.995 0.902 1.00 98.12 103 GLY A N 1
ATOM 790 C CA . GLY A 1 103 ? -13.642 4.105 0.612 1.00 98.12 103 GLY A CA 1
ATOM 791 C C . GLY A 1 103 ? -12.173 3.682 0.616 1.00 98.12 103 GLY A C 1
ATOM 792 O O . GLY A 1 103 ? -11.450 3.995 -0.328 1.00 98.12 103 GLY A O 1
ATOM 793 N N . GLY A 1 104 ? -11.749 2.911 1.623 1.00 98.06 104 GLY A N 1
ATOM 794 C CA . GLY A 1 104 ? -10.394 2.356 1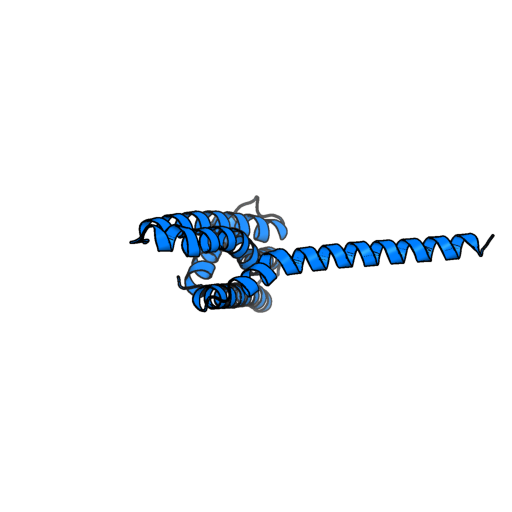.685 1.00 98.06 104 GLY A CA 1
ATOM 795 C C . GLY A 1 104 ? -10.071 1.426 0.519 1.00 98.06 104 GLY A C 1
ATOM 796 O O . GLY A 1 104 ? -8.996 1.523 -0.068 1.00 98.06 104 GLY A O 1
ATOM 797 N N . LEU A 1 105 ? -11.019 0.561 0.147 1.00 98.06 105 LEU A N 1
ATOM 798 C CA . LEU A 1 105 ? -10.850 -0.370 -0.967 1.00 98.06 105 LEU A CA 1
ATOM 799 C C . LEU A 1 105 ? -10.777 0.350 -2.318 1.00 98.06 105 LEU A C 1
ATOM 801 O O . LEU A 1 105 ? -9.881 0.075 -3.109 1.00 98.06 105 LEU A O 1
ATOM 805 N N . VAL A 1 106 ? -11.669 1.310 -2.571 1.00 98.31 106 VAL A N 1
ATOM 806 C CA . VAL A 1 106 ? -11.645 2.128 -3.794 1.00 98.31 106 VAL A CA 1
ATOM 807 C C . VAL A 1 106 ? -10.333 2.901 -3.904 1.00 98.31 106 VAL A C 1
ATOM 809 O O . VAL A 1 106 ? -9.747 2.955 -4.984 1.00 98.31 106 VAL A O 1
ATOM 812 N N . LEU A 1 107 ? -9.843 3.461 -2.795 1.00 97.75 107 LEU A N 1
ATOM 813 C CA . LEU A 1 107 ? -8.573 4.178 -2.773 1.00 97.75 107 LEU A CA 1
ATOM 814 C C . LEU A 1 107 ? -7.390 3.250 -3.078 1.00 97.75 107 LEU A C 1
ATOM 816 O O . LEU A 1 107 ? -6.568 3.590 -3.926 1.00 97.75 107 LEU A O 1
ATOM 820 N N . ALA A 1 108 ? -7.336 2.068 -2.457 1.00 97.62 108 ALA A N 1
ATOM 821 C CA . ALA A 1 108 ? -6.309 1.067 -2.740 1.00 97.62 108 ALA A CA 1
ATOM 822 C C . ALA A 1 108 ? -6.296 0.666 -4.222 1.00 97.62 108 ALA A C 1
ATOM 824 O O . ALA A 1 108 ? -5.248 0.697 -4.863 1.00 97.62 108 ALA A O 1
ATOM 825 N N . ILE A 1 109 ? -7.472 0.365 -4.784 1.00 97.75 109 ILE A N 1
ATOM 826 C CA . ILE A 1 109 ? -7.637 0.007 -6.198 1.00 97.75 109 ILE A CA 1
ATOM 827 C C . ILE A 1 109 ? -7.175 1.149 -7.105 1.00 97.75 109 ILE A C 1
ATOM 829 O O . ILE A 1 109 ? -6.483 0.905 -8.091 1.00 97.75 109 ILE A O 1
ATOM 833 N N . GLY A 1 110 ? -7.541 2.391 -6.777 1.00 96.88 110 GLY A N 1
ATOM 834 C CA . GLY A 1 110 ? -7.157 3.571 -7.546 1.00 96.88 110 GLY A CA 1
ATOM 835 C C . GLY A 1 110 ? -5.645 3.788 -7.561 1.00 96.88 110 GLY A C 1
ATOM 836 O O . GLY A 1 110 ? -5.057 3.916 -8.632 1.00 96.88 110 GLY A O 1
ATOM 837 N N . VAL A 1 111 ? -5.002 3.781 -6.390 1.00 94.81 111 VAL A N 1
ATOM 838 C CA . VAL A 1 111 ? -3.548 3.987 -6.275 1.00 94.81 111 VAL A CA 1
ATOM 839 C C . VAL A 1 111 ? -2.775 2.839 -6.927 1.00 94.81 111 VAL A C 1
ATOM 841 O O . VAL A 1 111 ? -1.831 3.091 -7.675 1.00 94.81 111 VAL A O 1
ATOM 844 N N . HIS A 1 112 ? -3.206 1.593 -6.723 1.00 95.19 112 HIS A N 1
ATOM 845 C CA . HIS A 1 112 ? -2.608 0.431 -7.375 1.00 95.19 112 HIS A CA 1
ATOM 846 C C . HIS A 1 112 ? -2.779 0.498 -8.903 1.00 95.19 112 HIS A C 1
ATOM 848 O O . HIS A 1 112 ? -1.826 0.291 -9.651 1.00 95.19 112 HIS A O 1
ATOM 854 N N . GLY A 1 113 ? -3.964 0.863 -9.392 1.00 93.94 113 GLY A N 1
ATOM 855 C CA . GLY A 1 113 ? -4.203 1.042 -10.823 1.00 93.94 113 GLY A CA 1
ATOM 856 C C . GLY A 1 113 ? -3.315 2.112 -11.445 1.00 93.94 113 GLY A C 1
ATOM 857 O O . GLY A 1 113 ? -2.705 1.865 -12.481 1.00 93.94 113 GLY A O 1
ATOM 858 N N . ILE A 1 114 ? -3.168 3.263 -10.787 1.00 92.44 114 ILE A N 1
ATOM 859 C CA . ILE A 1 114 ? -2.254 4.324 -11.228 1.00 92.44 114 ILE A CA 1
ATOM 860 C C . ILE A 1 114 ? -0.811 3.813 -11.277 1.00 92.44 114 ILE A C 1
ATOM 862 O O . ILE A 1 114 ? -0.106 4.068 -12.251 1.00 92.44 114 ILE A O 1
ATOM 866 N N . PHE A 1 115 ? -0.376 3.063 -10.265 1.00 91.25 115 PHE A N 1
ATOM 867 C CA . PHE A 1 115 ? 0.962 2.482 -10.237 1.00 91.25 115 PHE A CA 1
ATOM 868 C C . PHE A 1 115 ? 1.199 1.491 -11.386 1.00 91.25 115 PHE A C 1
ATOM 870 O O . PHE A 1 115 ? 2.217 1.589 -12.072 1.00 91.25 115 PHE A O 1
ATOM 877 N N . ASN A 1 116 ? 0.248 0.587 -11.655 1.00 89.56 116 ASN A N 1
ATOM 878 C CA . ASN A 1 116 ? 0.345 -0.329 -12.794 1.00 89.56 116 ASN A CA 1
ATOM 879 C C . ASN A 1 116 ? 0.391 0.433 -14.123 1.00 89.56 116 ASN A C 1
ATOM 881 O O . ASN A 1 116 ? 1.256 0.138 -14.943 1.00 89.56 116 ASN A O 1
ATOM 885 N N . LEU A 1 117 ? -0.442 1.464 -14.302 1.00 89.94 117 LEU A N 1
ATOM 886 C CA . LEU A 1 117 ? -0.409 2.315 -15.497 1.00 89.94 117 LEU A CA 1
ATOM 887 C C . LEU A 1 117 ? 0.945 3.013 -15.679 1.00 89.94 117 LEU A C 1
ATOM 889 O O . LEU A 1 117 ? 1.441 3.103 -16.798 1.00 89.94 117 LEU A O 1
ATOM 893 N N . MET A 1 118 ? 1.573 3.490 -14.600 1.00 88.56 118 MET A N 1
ATOM 894 C CA . MET A 1 118 ? 2.908 4.095 -14.675 1.00 88.56 118 MET A CA 1
ATOM 895 C C . MET A 1 118 ? 3.965 3.098 -15.144 1.00 88.56 118 MET A C 1
ATOM 897 O O . MET A 1 118 ? 4.822 3.460 -15.946 1.00 88.56 118 MET A O 1
ATOM 901 N N . LEU A 1 119 ? 3.914 1.857 -14.658 1.00 84.50 119 LEU A N 1
ATOM 902 C CA . LEU A 1 119 ? 4.853 0.819 -15.078 1.00 84.50 119 LEU A CA 1
ATOM 903 C C . LEU A 1 119 ? 4.604 0.358 -16.519 1.00 84.50 119 LEU A C 1
ATOM 905 O O . LEU A 1 119 ? 5.563 0.128 -17.249 1.00 84.50 119 LEU A O 1
ATOM 909 N N . GLU A 1 120 ? 3.341 0.243 -16.933 1.00 83.81 120 GLU A N 1
ATOM 910 C CA . GLU A 1 120 ? 2.955 -0.170 -18.289 1.00 83.81 120 GLU A CA 1
ATOM 911 C C . GLU A 1 120 ? 3.327 0.868 -19.354 1.00 83.81 120 GLU A C 1
ATOM 913 O O . GLU A 1 120 ? 3.728 0.499 -20.452 1.00 83.81 120 GLU A O 1
ATOM 918 N N . GLN A 1 121 ? 3.238 2.161 -19.031 1.00 86.06 121 GLN A N 1
ATOM 919 C CA . GLN A 1 121 ? 3.577 3.263 -19.942 1.00 86.06 121 GLN A CA 1
ATOM 920 C C . GLN A 1 121 ? 5.059 3.680 -19.864 1.00 86.06 121 GLN A C 1
ATOM 922 O O . GLN A 1 121 ? 5.414 4.794 -20.243 1.00 86.06 121 GLN A O 1
ATOM 927 N N . GLU A 1 122 ? 5.922 2.814 -19.323 1.00 80.50 122 GLU A N 1
ATOM 928 C CA . GLU A 1 122 ? 7.370 3.033 -19.168 1.00 80.50 122 GLU A CA 1
ATOM 929 C C . GLU A 1 122 ? 7.757 4.260 -18.312 1.00 80.50 122 GLU A C 1
ATOM 931 O O . GLU A 1 122 ? 8.913 4.687 -18.276 1.00 80.50 122 GLU A O 1
ATOM 936 N N . TYR A 1 123 ? 6.831 4.789 -17.509 1.00 84.56 123 TYR A N 1
ATOM 937 C CA . TYR A 1 123 ? 7.086 5.862 -16.545 1.00 84.56 123 TYR A CA 1
ATOM 938 C C . TYR A 1 123 ? 7.659 5.336 -15.221 1.00 84.56 123 TYR A C 1
ATOM 940 O O . TYR A 1 123 ? 7.284 5.786 -14.134 1.00 84.56 123 TYR A O 1
ATOM 948 N N . ALA A 1 124 ? 8.620 4.410 -15.287 1.00 78.94 124 ALA A N 1
ATOM 949 C CA . ALA A 1 124 ? 9.244 3.800 -14.110 1.00 78.94 124 ALA A CA 1
ATOM 950 C C . ALA A 1 124 ? 9.865 4.842 -13.158 1.00 78.94 124 ALA A C 1
ATOM 952 O O . ALA A 1 124 ? 9.832 4.673 -11.941 1.00 78.94 124 ALA A O 1
ATOM 953 N N . GLY A 1 125 ? 10.357 5.967 -13.692 1.00 80.56 125 GLY A N 1
ATOM 954 C CA . GLY A 1 125 ? 10.843 7.090 -12.885 1.00 80.56 125 GLY A CA 1
ATOM 955 C C . GLY A 1 125 ? 9.773 7.693 -11.963 1.00 80.56 125 GLY A C 1
ATOM 956 O O . GLY A 1 125 ? 10.078 8.023 -10.819 1.00 80.56 125 GLY A O 1
ATOM 957 N N . LEU A 1 126 ? 8.513 7.779 -12.411 1.00 83.19 126 LEU A N 1
ATOM 958 C CA . LEU A 1 126 ? 7.397 8.257 -11.582 1.00 83.19 126 LEU A CA 1
ATOM 959 C C . LEU A 1 126 ? 7.013 7.236 -10.507 1.00 83.19 126 LEU A C 1
ATOM 961 O O . LEU A 1 126 ? 6.750 7.616 -9.367 1.00 83.19 126 LEU A O 1
ATOM 965 N N . ALA A 1 127 ? 7.043 5.944 -10.841 1.00 84.62 127 ALA A N 1
ATOM 966 C CA . ALA A 1 127 ? 6.803 4.867 -9.883 1.00 84.62 127 ALA A CA 1
ATOM 967 C C . ALA A 1 127 ? 7.862 4.857 -8.761 1.00 84.62 127 ALA A C 1
ATOM 969 O O . ALA A 1 127 ? 7.521 4.795 -7.579 1.00 84.62 127 ALA A O 1
ATOM 970 N N . ILE A 1 128 ? 9.144 5.006 -9.120 1.00 83.94 128 ILE A N 1
ATOM 971 C CA . ILE A 1 128 ? 10.249 5.159 -8.159 1.00 83.94 128 ILE A CA 1
ATOM 972 C C . ILE A 1 128 ? 10.050 6.418 -7.312 1.00 83.94 128 ILE A C 1
ATOM 974 O O . ILE A 1 128 ? 10.258 6.389 -6.095 1.00 83.94 128 ILE A O 1
ATOM 978 N N . ALA A 1 129 ? 9.629 7.523 -7.937 1.00 83.25 129 ALA A N 1
ATOM 979 C CA . ALA A 1 129 ? 9.390 8.759 -7.215 1.00 83.25 129 ALA A CA 1
ATOM 980 C C . ALA A 1 129 ? 8.312 8.579 -6.133 1.00 83.25 129 ALA A C 1
ATOM 982 O O . ALA A 1 129 ? 8.531 8.970 -4.990 1.00 83.25 129 ALA A O 1
ATOM 983 N N . LEU A 1 130 ? 7.194 7.928 -6.458 1.00 84.50 130 LEU A N 1
ATOM 984 C CA . LEU A 1 130 ? 6.102 7.670 -5.516 1.00 84.50 130 LEU A CA 1
ATOM 985 C C . LEU A 1 130 ? 6.504 6.761 -4.351 1.00 84.50 130 LEU A C 1
ATOM 987 O O . LEU A 1 130 ? 6.203 7.087 -3.205 1.00 84.50 130 LEU A O 1
ATOM 991 N N . LEU A 1 131 ? 7.169 5.637 -4.630 1.00 85.62 131 LEU A N 1
ATOM 992 C CA . LEU A 1 131 ? 7.444 4.620 -3.609 1.00 85.62 131 LEU A CA 1
ATOM 993 C C . LEU A 1 131 ? 8.676 4.917 -2.749 1.00 85.62 131 LEU A C 1
ATOM 995 O O . LEU A 1 131 ? 8.739 4.474 -1.606 1.00 85.62 131 LEU A O 1
ATOM 999 N N . VAL A 1 132 ? 9.664 5.636 -3.288 1.00 85.56 132 VAL A N 1
ATOM 1000 C CA . VAL A 1 132 ? 10.967 5.813 -2.628 1.00 85.56 132 VAL A CA 1
ATOM 1001 C C . VAL A 1 132 ? 11.293 7.286 -2.427 1.00 85.56 132 VAL A C 1
ATOM 1003 O O . VAL A 1 132 ? 11.577 7.707 -1.306 1.00 85.56 132 VAL A O 1
ATOM 1006 N N . LEU A 1 133 ? 11.235 8.095 -3.486 1.00 83.38 133 LEU A N 1
ATOM 1007 C CA . LEU A 1 133 ? 11.686 9.486 -3.408 1.00 83.38 133 LEU A CA 1
ATOM 1008 C C . LEU A 1 133 ? 10.788 10.331 -2.498 1.00 83.38 133 LEU A C 1
ATOM 1010 O O . LEU A 1 133 ? 11.305 11.048 -1.647 1.00 83.38 133 LEU A O 1
ATOM 1014 N N . LEU A 1 134 ? 9.463 10.252 -2.652 1.00 86.62 134 LEU A N 1
ATOM 1015 C CA . LEU A 1 134 ? 8.522 11.071 -1.888 1.00 86.62 134 LEU A CA 1
ATOM 1016 C C . LEU A 1 134 ? 8.599 10.794 -0.378 1.00 86.62 134 LEU A C 1
ATOM 1018 O O . LEU A 1 134 ? 8.749 11.767 0.364 1.00 86.62 134 LEU A O 1
ATOM 1022 N N . PRO A 1 135 ? 8.593 9.534 0.110 1.00 88.62 135 PRO A N 1
ATOM 1023 C CA . PRO A 1 135 ? 8.802 9.261 1.533 1.00 88.62 135 PRO A CA 1
ATOM 1024 C C . PRO A 1 135 ? 10.148 9.773 2.061 1.00 88.62 135 PRO A C 1
ATOM 1026 O O . PRO A 1 135 ? 10.205 10.347 3.147 1.00 88.62 135 PRO A O 1
ATOM 1029 N N . VAL A 1 136 ? 11.234 9.624 1.293 1.00 91.44 136 VAL A N 1
ATOM 1030 C CA . VAL A 1 136 ? 12.575 10.090 1.693 1.00 91.44 136 VAL A CA 1
ATOM 1031 C C . VAL A 1 136 ? 12.642 11.616 1.771 1.00 91.44 136 VAL A C 1
ATOM 1033 O O . VAL A 1 136 ? 13.200 12.171 2.724 1.00 91.44 136 VAL A O 1
ATOM 1036 N N . VAL A 1 137 ? 12.066 12.306 0.786 1.00 90.75 137 VAL A N 1
ATOM 1037 C CA . VAL A 1 137 ? 11.983 13.770 0.761 1.00 90.75 137 VAL A CA 1
ATOM 1038 C C . VAL A 1 137 ? 11.124 14.265 1.920 1.00 90.75 137 VAL A C 1
ATOM 1040 O O . VAL A 1 137 ? 11.547 15.174 2.634 1.00 90.75 137 VAL A O 1
ATOM 1043 N N . TRP A 1 138 ? 9.973 13.634 2.161 1.00 91.62 138 TRP A N 1
ATOM 1044 C CA . TRP A 1 138 ? 9.092 13.959 3.281 1.00 91.62 138 TRP A CA 1
ATOM 1045 C C . TRP A 1 138 ? 9.809 13.814 4.624 1.00 91.62 138 TRP A C 1
ATOM 1047 O 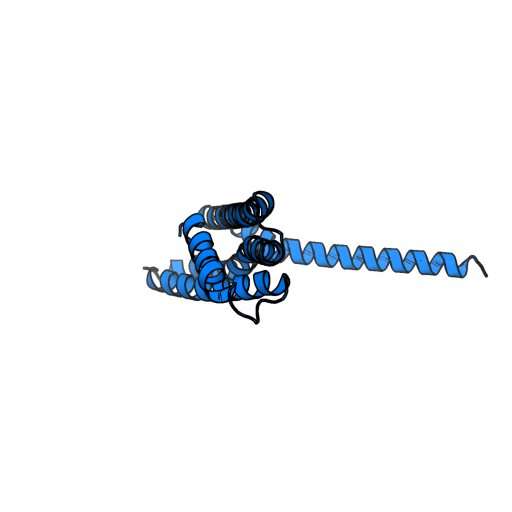O . TRP A 1 138 ? 9.858 14.758 5.411 1.00 91.62 138 TRP A O 1
ATOM 1057 N N . TRP A 1 139 ? 10.452 12.671 4.854 1.00 95.25 139 TRP A N 1
ATOM 1058 C CA . TRP A 1 139 ? 11.224 12.411 6.067 1.00 95.25 139 TRP A CA 1
ATOM 1059 C C . TRP A 1 139 ? 12.357 13.423 6.274 1.00 95.25 139 TRP A C 1
ATOM 1061 O O . TRP A 1 139 ? 12.599 13.900 7.386 1.00 95.25 139 TRP A O 1
ATOM 1071 N N . SER A 1 140 ? 13.042 13.798 5.193 1.00 94.56 140 SER A N 1
ATOM 1072 C CA . SER A 1 140 ? 14.106 14.804 5.230 1.00 94.56 140 SER A CA 1
ATOM 1073 C C . SER A 1 140 ? 13.570 16.197 5.571 1.00 94.56 140 SER A C 1
ATOM 1075 O O . SER A 1 140 ? 14.196 16.924 6.347 1.00 94.56 140 SER A O 1
ATOM 1077 N N . ALA A 1 141 ? 12.415 16.570 5.016 1.00 94.25 141 ALA A N 1
ATOM 1078 C CA . ALA A 1 141 ? 11.740 17.826 5.320 1.00 94.25 141 ALA A CA 1
ATOM 1079 C C . ALA A 1 141 ? 11.282 17.864 6.784 1.00 94.25 141 ALA A C 1
ATOM 1081 O O . ALA A 1 141 ? 11.572 18.831 7.487 1.00 94.25 141 ALA A O 1
ATOM 1082 N N . GLU A 1 142 ? 10.666 16.787 7.277 1.00 95.56 142 GLU A N 1
ATOM 1083 C CA . GLU A 1 142 ? 10.213 16.676 8.664 1.00 95.56 142 GLU A CA 1
ATOM 1084 C C . GLU A 1 142 ? 11.372 16.852 9.653 1.00 95.56 142 GLU A C 1
ATOM 1086 O O . GLU A 1 142 ? 11.273 17.631 10.603 1.00 95.56 142 GLU A O 1
ATOM 1091 N N . LYS A 1 143 ? 12.513 16.200 9.400 1.00 95.31 143 LYS A N 1
ATOM 1092 C CA . LYS A 1 143 ? 13.724 16.370 10.214 1.00 95.31 143 LYS A CA 1
ATOM 1093 C C . LYS A 1 143 ? 14.197 17.821 10.269 1.00 95.31 143 LYS A C 1
ATOM 1095 O O . LYS A 1 143 ? 14.551 18.305 11.343 1.00 95.31 143 LYS A O 1
ATOM 1100 N N . LYS A 1 144 ? 14.201 18.521 9.131 1.00 93.50 144 LYS A N 1
ATOM 1101 C CA . LYS A 1 144 ? 14.627 19.929 9.052 1.00 93.50 144 LYS A CA 1
ATOM 1102 C C . LYS A 1 144 ? 13.652 20.860 9.771 1.00 93.50 144 LYS A C 1
ATOM 1104 O O . LYS A 1 144 ? 14.102 21.743 10.494 1.00 93.50 144 LYS A O 1
ATOM 1109 N N . ILE A 1 145 ? 12.346 20.629 9.628 1.00 94.75 145 ILE A N 1
ATOM 1110 C CA . ILE A 1 145 ? 11.307 21.387 10.339 1.00 94.75 145 ILE A CA 1
ATOM 1111 C C . ILE A 1 145 ? 11.467 21.205 11.853 1.00 94.75 145 ILE A C 1
ATOM 1113 O O . ILE A 1 145 ? 11.527 22.189 12.585 1.00 94.75 145 ILE A O 1
ATOM 1117 N N . ARG A 1 146 ? 11.615 19.960 12.328 1.00 94.62 146 ARG A N 1
ATOM 1118 C CA . ARG A 1 146 ? 11.827 19.666 13.756 1.00 94.62 146 ARG A CA 1
ATOM 1119 C C . ARG A 1 146 ? 13.100 20.324 14.298 1.00 94.62 146 ARG A C 1
ATOM 1121 O O . ARG A 1 146 ? 13.061 20.894 15.382 1.00 94.62 146 ARG A O 1
ATOM 1128 N N . ALA A 1 147 ? 14.201 20.294 13.545 1.00 94.19 147 ALA A N 1
ATOM 1129 C CA . ALA A 1 147 ? 15.448 20.951 13.941 1.00 94.19 147 ALA A CA 1
ATOM 1130 C C . ALA A 1 147 ? 15.304 22.481 14.040 1.00 94.19 147 ALA A C 1
ATOM 1132 O O . ALA A 1 147 ? 15.778 23.077 15.006 1.00 94.19 147 ALA A O 1
ATOM 1133 N N . ALA A 1 148 ? 14.611 23.109 13.085 1.00 92.88 148 ALA A N 1
ATOM 1134 C CA . ALA A 1 148 ? 14.353 24.548 13.107 1.00 92.88 148 ALA A CA 1
ATOM 1135 C C . ALA A 1 148 ? 13.500 24.959 14.322 1.00 92.88 148 ALA A C 1
ATOM 1137 O O . ALA A 1 148 ? 13.855 25.899 15.032 1.00 92.88 148 ALA A O 1
ATOM 1138 N N . LEU A 1 149 ? 12.431 24.210 14.620 1.00 92.69 149 LEU A N 1
ATOM 1139 C CA . LEU A 1 149 ? 11.573 24.464 15.784 1.00 92.69 149 LEU A CA 1
ATOM 1140 C C . LEU A 1 149 ? 12.349 24.391 17.109 1.00 92.69 149 LEU A C 1
ATOM 1142 O O . LEU A 1 149 ? 12.170 25.248 17.972 1.00 92.69 149 LEU A O 1
ATOM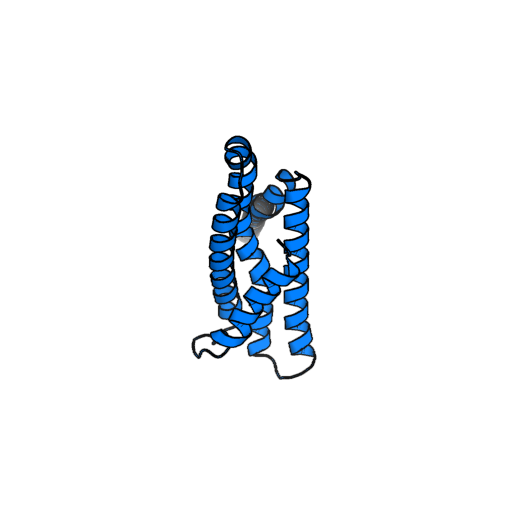 1146 N N . LEU A 1 150 ? 13.247 23.411 17.252 1.00 92.88 150 LEU A N 1
ATOM 1147 C CA . LEU A 1 150 ? 14.094 23.282 18.443 1.00 92.88 150 LEU A CA 1
ATOM 1148 C C . LEU A 1 150 ? 15.097 24.439 18.576 1.00 92.88 150 LEU A C 1
ATOM 1150 O O . LEU A 1 150 ? 15.349 24.889 19.690 1.00 92.88 150 LEU A O 1
ATOM 1154 N N . SER A 1 151 ? 15.628 24.955 17.461 1.00 87.50 151 SER A N 1
ATOM 1155 C CA . SER A 1 151 ? 16.551 26.100 17.484 1.00 87.50 151 SER A CA 1
ATOM 1156 C C . SER A 1 151 ? 15.879 27.422 17.882 1.00 87.50 151 SER A C 1
ATOM 1158 O O . SER A 1 151 ? 16.482 28.217 18.600 1.00 87.50 151 SER A O 1
ATOM 1160 N N . CYS A 1 152 ? 14.616 27.646 17.499 1.00 77.69 152 CYS A N 1
ATOM 1161 C CA . CYS A 1 152 ? 13.857 28.820 17.943 1.00 77.69 152 CYS A CA 1
ATOM 1162 C C . CYS A 1 152 ? 13.556 28.769 19.448 1.00 77.69 152 CYS A C 1
ATOM 1164 O O . CYS A 1 152 ? 13.739 29.770 20.136 1.00 77.69 152 CYS A O 1
ATOM 11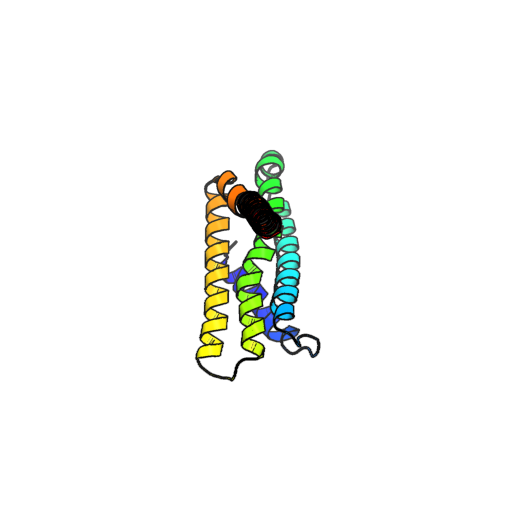66 N N . GLY A 1 153 ? 13.186 27.596 19.974 1.00 72.38 153 GLY A N 1
ATOM 1167 C CA . GLY A 1 153 ? 12.915 27.426 21.406 1.00 72.38 153 GLY A CA 1
ATOM 1168 C C . GLY A 1 153 ? 14.128 27.700 22.305 1.00 72.38 153 GLY A C 1
ATOM 1169 O O . GLY A 1 153 ? 13.963 28.210 23.407 1.00 72.38 153 GLY A O 1
ATOM 1170 N N . SER A 1 154 ? 15.354 27.424 21.838 1.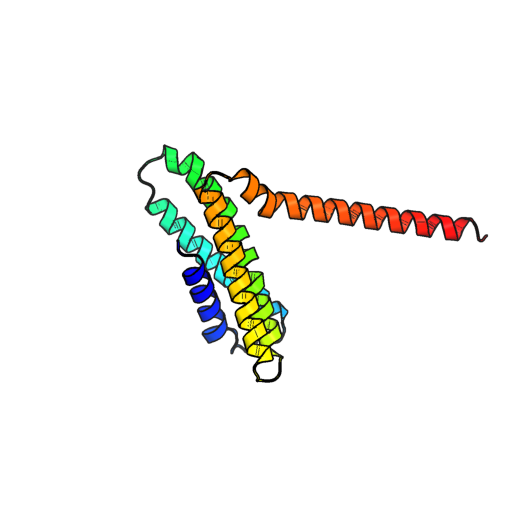00 65.06 154 SER A N 1
ATOM 1171 C CA . SER A 1 154 ? 16.577 27.732 22.598 1.00 65.06 154 SER A CA 1
ATOM 1172 C C . SER A 1 154 ? 16.942 29.223 22.637 1.00 65.06 154 SER A C 1
ATOM 1174 O O . SER A 1 154 ? 17.624 29.663 23.564 1.00 65.06 154 SER A O 1
ATOM 1176 N N . HIS A 1 155 ? 16.504 30.013 21.651 1.00 60.47 155 HIS A N 1
ATOM 1177 C CA . HIS A 1 155 ? 16.787 31.451 21.614 1.00 60.47 155 HIS A CA 1
ATOM 1178 C C . HIS A 1 155 ? 15.913 32.230 22.609 1.00 60.47 155 HIS A C 1
ATOM 1180 O O . HIS A 1 155 ? 16.444 33.067 23.336 1.00 60.47 155 HIS A O 1
ATOM 1186 N N . GLU A 1 156 ? 14.627 31.889 22.742 1.00 61.66 156 GLU A N 1
ATOM 1187 C CA . GLU A 1 156 ? 13.719 32.549 23.699 1.00 61.66 156 GLU A CA 1
ATOM 1188 C C . GLU A 1 156 ? 14.140 32.344 25.165 1.00 61.66 156 GLU A C 1
ATOM 1190 O O . GLU A 1 156 ? 14.030 33.262 25.971 1.00 61.66 156 GLU A O 1
ATOM 1195 N N . THR A 1 157 ? 14.696 31.180 25.519 1.00 59.94 157 THR A N 1
ATOM 1196 C CA . THR A 1 157 ? 15.178 30.911 26.888 1.00 59.94 157 THR A CA 1
ATOM 1197 C C . THR A 1 157 ? 16.458 31.660 27.258 1.00 59.94 157 THR A C 1
ATOM 1199 O O . THR A 1 157 ? 16.779 31.768 28.439 1.00 59.94 157 THR A O 1
ATOM 1202 N N . THR A 1 158 ? 17.212 32.143 26.265 1.00 60.03 158 THR A N 1
ATOM 1203 C CA . THR A 1 158 ? 18.499 32.824 26.485 1.00 60.03 158 THR A CA 1
ATOM 1204 C C . THR A 1 158 ? 18.328 34.343 26.604 1.00 60.03 158 THR A C 1
ATOM 1206 O O . THR A 1 158 ? 19.140 34.988 27.253 1.00 60.03 158 THR A O 1
ATOM 1209 N N . GLU A 1 159 ? 17.265 34.918 26.030 1.00 59.28 159 GLU A N 1
ATOM 1210 C CA . GLU A 1 159 ? 16.947 36.354 26.145 1.00 59.28 159 GLU A CA 1
ATOM 1211 C C . GLU A 1 159 ? 16.113 36.707 27.393 1.00 59.28 159 GLU A C 1
ATOM 1213 O O . GLU A 1 159 ? 15.951 37.883 27.713 1.00 59.28 159 GLU A O 1
ATOM 1218 N N . SER A 1 160 ? 15.588 35.712 28.118 1.00 56.28 160 SER A N 1
ATOM 1219 C CA . SER A 1 160 ? 14.756 35.901 29.317 1.00 56.28 160 SER A CA 1
ATOM 1220 C C . SER A 1 160 ? 15.511 35.833 30.659 1.00 56.28 160 SER A C 1
ATOM 1222 O O . SER A 1 160 ? 14.861 35.753 31.704 1.00 56.28 160 SER A O 1
ATOM 1224 N N . ILE A 1 161 ? 16.850 35.805 30.649 1.00 50.59 161 ILE A N 1
ATOM 1225 C CA . ILE A 1 161 ? 17.736 35.784 31.835 1.00 50.59 161 ILE A CA 1
ATOM 1226 C C . ILE A 1 161 ? 18.602 37.043 31.827 1.00 50.59 161 ILE A C 1
ATOM 1228 O O . ILE A 1 161 ? 18.714 37.675 32.901 1.00 50.59 161 ILE A O 1
#

Radius of gyration: 20.41 Å; chains: 1; bounding box: 43×54×55 Å